Protein AF-A0A2K8T6L4-F1 (afdb_monomer_lite)

Structure (mmCIF, N/CA/C/O backbone):
data_AF-A0A2K8T6L4-F1
#
_entry.id   AF-A0A2K8T6L4-F1
#
loop_
_atom_site.group_PDB
_atom_site.id
_atom_site.type_symbol
_atom_site.label_atom_id
_atom_site.label_alt_id
_atom_site.label_comp_id
_atom_site.label_asym_id
_atom_site.label_entity_id
_atom_site.label_seq_id
_atom_site.pdbx_PDB_ins_code
_atom_site.Cartn_x
_atom_site.Cartn_y
_atom_site.Cartn_z
_atom_site.occupancy
_atom_site.B_iso_or_equiv
_atom_site.auth_seq_id
_atom_site.auth_comp_id
_atom_site.auth_asym_id
_atom_site.auth_atom_id
_atom_site.pdbx_PDB_model_num
ATOM 1 N N . MET A 1 1 ? -1.57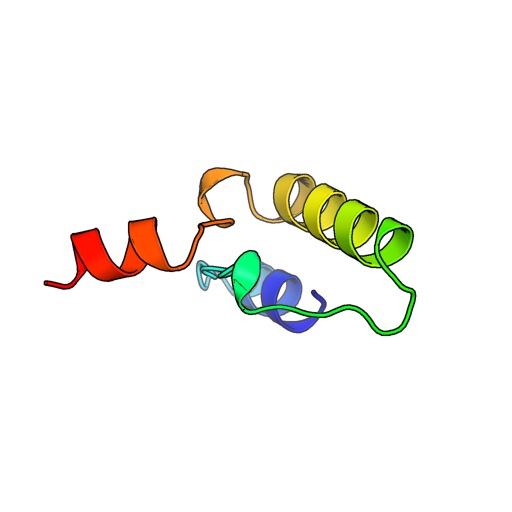6 -0.416 -4.192 1.00 95.19 1 MET A N 1
ATOM 2 C CA . MET A 1 1 ? -1.488 1.025 -3.848 1.00 95.19 1 MET A CA 1
ATOM 3 C C . MET A 1 1 ? -2.833 1.738 -3.953 1.00 95.19 1 MET A C 1
ATOM 5 O O . MET A 1 1 ? -3.326 2.144 -2.914 1.00 95.19 1 MET A O 1
ATOM 9 N N . LYS A 1 2 ? -3.441 1.869 -5.147 1.00 97.31 2 LYS A N 1
ATOM 10 C CA . LYS A 1 2 ? -4.697 2.630 -5.341 1.00 97.31 2 LYS A CA 1
ATOM 11 C C . LYS A 1 2 ? -5.800 2.253 -4.343 1.00 97.31 2 LYS A C 1
ATOM 13 O O . LYS A 1 2 ? -6.266 3.119 -3.621 1.00 97.31 2 LYS A O 1
ATOM 18 N N . THR A 1 3 ? -6.099 0.961 -4.204 1.00 98.25 3 THR A N 1
ATOM 19 C CA . THR A 1 3 ? -7.093 0.457 -3.241 1.00 98.25 3 THR A CA 1
ATOM 20 C C . THR A 1 3 ? -6.825 0.891 -1.799 1.00 98.25 3 THR A C 1
ATOM 22 O O . THR A 1 3 ? -7.758 1.218 -1.084 1.00 98.25 3 THR A O 1
ATOM 25 N N . ALA A 1 4 ? -5.563 0.914 -1.361 1.00 98.25 4 ALA A N 1
ATOM 26 C CA . ALA A 1 4 ? -5.218 1.290 0.0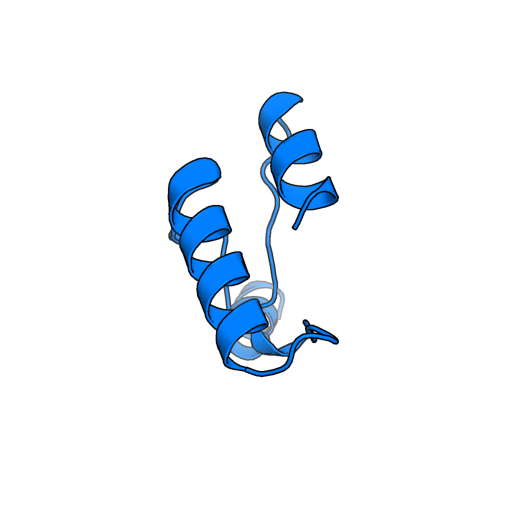08 1.00 98.25 4 ALA A CA 1
ATOM 27 C C . ALA A 1 4 ? -5.527 2.769 0.281 1.00 98.25 4 ALA A C 1
ATOM 29 O O . ALA A 1 4 ? -6.089 3.100 1.318 1.00 98.25 4 ALA A O 1
ATOM 30 N N . ILE A 1 5 ? -5.191 3.640 -0.676 1.00 98.19 5 ILE A N 1
ATOM 31 C CA . ILE A 1 5 ? -5.484 5.074 -0.594 1.00 98.19 5 ILE A CA 1
ATOM 32 C C . ILE A 1 5 ? -7.000 5.293 -0.597 1.00 98.19 5 ILE A C 1
ATOM 34 O O . ILE A 1 5 ? -7.510 5.973 0.285 1.00 98.19 5 ILE A O 1
ATOM 38 N N . ASP A 1 6 ? -7.722 4.641 -1.508 1.00 98.44 6 ASP A N 1
ATOM 39 C CA . ASP A 1 6 ? -9.179 4.785 -1.609 1.00 98.44 6 ASP A CA 1
ATOM 40 C C . ASP A 1 6 ? -9.901 4.302 -0.342 1.00 98.44 6 ASP A C 1
ATOM 42 O O . ASP A 1 6 ? -10.883 4.910 0.082 1.00 98.44 6 ASP A O 1
ATOM 46 N N . SER A 1 7 ? -9.426 3.218 0.280 1.00 98.44 7 SER A N 1
ATOM 47 C CA . SER A 1 7 ? -9.948 2.748 1.569 1.00 98.44 7 SER A CA 1
ATOM 48 C C . SER A 1 7 ? -9.729 3.784 2.670 1.00 98.44 7 SER A C 1
ATOM 50 O O . SER A 1 7 ? -10.671 4.107 3.394 1.00 98.44 7 SER A O 1
ATOM 52 N N . PHE A 1 8 ? -8.522 4.349 2.754 1.00 97.88 8 PHE A N 1
ATOM 53 C CA . PHE A 1 8 ? -8.188 5.375 3.740 1.00 97.88 8 PHE A CA 1
ATOM 54 C C . PHE A 1 8 ? -9.040 6.639 3.576 1.00 97.88 8 PHE A C 1
ATOM 56 O O . PHE A 1 8 ? -9.601 7.137 4.549 1.00 97.88 8 PHE A O 1
ATOM 63 N N . GLU A 1 9 ? -9.229 7.110 2.341 1.00 97.75 9 GLU A N 1
ATOM 64 C CA . GLU A 1 9 ? -10.100 8.253 2.020 1.00 97.75 9 GLU A CA 1
ATOM 65 C C . GLU A 1 9 ? -11.568 8.016 2.410 1.00 97.75 9 GLU A C 1
ATOM 67 O O . GLU A 1 9 ? -12.312 8.965 2.652 1.00 97.75 9 GLU A O 1
ATOM 72 N N . ARG A 1 10 ? -11.992 6.752 2.512 1.00 98.25 10 ARG A N 1
ATOM 73 C CA . ARG A 1 10 ? -13.330 6.350 2.972 1.00 98.25 10 ARG A CA 1
ATOM 74 C C . ARG A 1 10 ? -13.409 6.101 4.482 1.00 98.25 10 ARG A C 1
ATOM 76 O O . ARG A 1 10 ? -14.435 5.620 4.954 1.00 98.25 10 ARG A O 1
ATOM 83 N N . GLY A 1 11 ? -12.353 6.406 5.236 1.00 97.69 11 GLY A N 1
ATOM 84 C CA . GLY A 1 11 ? -12.293 6.201 6.686 1.00 97.69 11 GLY A CA 1
ATOM 85 C C . GLY A 1 11 ? -12.051 4.751 7.113 1.00 97.69 11 GLY A C 1
ATOM 86 O O . GLY A 1 11 ? -12.236 4.426 8.282 1.00 97.69 11 GLY A O 1
ATOM 87 N N . ILE A 1 12 ? -11.649 3.872 6.189 1.00 98.19 12 ILE A N 1
ATOM 88 C CA . ILE A 1 12 ? -11.227 2.501 6.498 1.00 98.19 12 ILE A CA 1
ATOM 89 C C . ILE A 1 12 ? -9.714 2.516 6.659 1.00 98.19 12 ILE A C 1
ATOM 91 O O . ILE A 1 12 ? -9.017 2.938 5.746 1.00 98.19 12 ILE A O 1
ATOM 95 N N . GLU A 1 13 ? -9.194 2.020 7.776 1.00 96.12 13 GLU A N 1
ATOM 96 C CA . GLU A 1 13 ? -7.754 1.991 8.034 1.00 96.12 13 GLU A CA 1
ATOM 97 C C . GLU A 1 13 ? -7.113 0.755 7.362 1.00 96.12 13 GLU A C 1
ATOM 99 O O . GLU A 1 13 ? -7.301 -0.371 7.830 1.00 96.12 13 GLU A O 1
ATOM 104 N N . PRO A 1 14 ? -6.402 0.897 6.224 1.00 97.56 14 PRO A N 1
ATOM 105 C CA . PRO A 1 14 ? -5.872 -0.257 5.502 1.00 97.56 14 PRO A CA 1
ATOM 106 C C . PRO A 1 14 ? -4.611 -0.790 6.187 1.00 97.56 14 PRO A C 1
ATOM 108 O O . PRO A 1 14 ? -3.762 -0.008 6.598 1.00 97.56 14 PRO A O 1
ATOM 111 N N . VAL A 1 15 ? -4.420 -2.109 6.232 1.00 97.25 15 VAL A N 1
ATOM 112 C CA . VAL A 1 15 ? -3.143 -2.731 6.625 1.00 97.25 15 VAL A CA 1
ATOM 113 C C . VAL A 1 15 ? -2.527 -3.386 5.395 1.00 97.25 15 VAL A C 1
ATOM 115 O O . VAL A 1 15 ? -3.139 -4.257 4.778 1.00 97.25 15 VAL A O 1
ATOM 118 N N . ILE A 1 16 ? -1.332 -2.945 5.011 1.00 98.12 16 ILE A N 1
ATOM 119 C CA . ILE A 1 16 ? -0.600 -3.442 3.845 1.00 98.12 16 ILE A CA 1
ATOM 120 C C . ILE A 1 16 ? 0.526 -4.348 4.315 1.00 98.12 16 ILE A C 1
ATOM 122 O O . ILE A 1 16 ? 1.367 -3.931 5.107 1.00 98.12 16 ILE A O 1
ATOM 126 N N . ILE A 1 17 ? 0.538 -5.570 3.788 1.00 98.00 17 ILE A N 1
ATOM 127 C CA . ILE A 1 17 ? 1.571 -6.570 4.048 1.00 98.00 17 ILE A CA 1
ATOM 128 C C . ILE A 1 17 ? 2.626 -6.442 2.941 1.00 98.00 17 ILE A C 1
ATOM 130 O O . ILE A 1 17 ? 2.401 -6.895 1.817 1.00 98.00 17 ILE A O 1
ATOM 134 N N . GLU A 1 18 ? 3.721 -5.734 3.220 1.00 98.06 18 GLU A N 1
ATOM 135 C CA . GLU A 1 18 ? 4.719 -5.299 2.224 1.00 98.06 18 GLU A CA 1
ATOM 136 C C . GLU A 1 18 ? 5.368 -6.485 1.496 1.00 98.06 18 GLU A C 1
ATOM 138 O O . GLU A 1 18 ? 5.378 -6.522 0.266 1.00 98.06 18 GLU A O 1
ATOM 143 N N . ASP A 1 19 ? 5.797 -7.502 2.241 1.00 97.69 19 ASP A N 1
ATOM 144 C CA . ASP A 1 19 ? 6.410 -8.739 1.737 1.00 97.69 19 ASP A CA 1
ATOM 145 C C . ASP A 1 19 ? 5.433 -9.702 1.050 1.00 97.69 19 ASP A C 1
ATOM 147 O O . ASP A 1 19 ? 5.856 -10.687 0.447 1.00 97.69 19 ASP A O 1
ATOM 151 N N . ALA A 1 20 ? 4.134 -9.398 1.076 1.00 97.56 20 ALA A N 1
ATOM 152 C CA . ALA A 1 20 ? 3.118 -10.087 0.283 1.00 97.56 20 ALA A CA 1
ATOM 153 C C . ALA A 1 20 ? 2.735 -9.317 -0.997 1.00 97.56 20 ALA A C 1
ATOM 155 O O . ALA A 1 20 ? 1.845 -9.743 -1.735 1.00 97.56 20 ALA A O 1
ATOM 156 N N . CYS A 1 21 ? 3.376 -8.175 -1.273 1.00 97.25 21 CYS A N 1
ATOM 157 C CA . CYS A 1 21 ? 3.087 -7.334 -2.429 1.00 97.25 21 CYS A CA 1
ATOM 158 C C . CYS A 1 21 ? 4.219 -7.380 -3.463 1.00 97.25 21 CYS A C 1
ATOM 160 O O . CYS A 1 21 ? 5.394 -7.262 -3.137 1.00 97.25 21 CYS A O 1
ATOM 162 N N . PHE A 1 22 ? 3.860 -7.433 -4.746 1.00 97.44 22 PHE A N 1
ATOM 163 C CA . PHE A 1 22 ? 4.805 -7.325 -5.859 1.00 97.44 22 PHE A CA 1
ATOM 164 C C . PHE A 1 22 ? 4.446 -6.150 -6.775 1.00 97.44 22 PHE A C 1
ATOM 166 O O . PHE A 1 22 ? 3.272 -5.815 -6.940 1.00 97.44 22 PHE A O 1
ATOM 173 N N . SER A 1 23 ? 5.459 -5.547 -7.404 1.00 97.00 23 SER A N 1
ATOM 174 C CA . SER A 1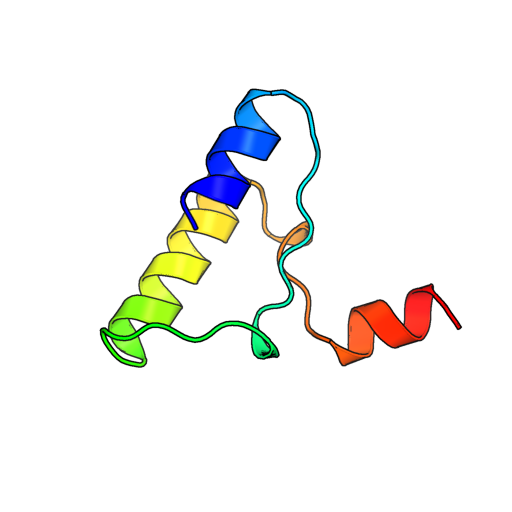 23 ? 5.284 -4.496 -8.412 1.00 97.00 23 SER A CA 1
ATOM 175 C C . SER A 1 23 ? 5.908 -4.918 -9.737 1.00 97.00 23 SER A C 1
ATOM 177 O O . SER A 1 23 ? 7.114 -5.126 -9.820 1.00 97.00 23 SER A O 1
ATOM 179 N N . ALA A 1 24 ? 5.104 -4.957 -10.803 1.00 97.00 24 ALA A N 1
ATOM 180 C CA . ALA A 1 24 ? 5.572 -5.313 -12.148 1.00 97.00 24 ALA A CA 1
ATOM 181 C C . ALA A 1 24 ? 6.647 -4.357 -12.703 1.00 97.00 24 ALA A C 1
ATOM 183 O O . ALA A 1 24 ? 7.445 -4.753 -13.544 1.00 97.00 24 ALA A O 1
ATOM 184 N N . GLY A 1 25 ? 6.706 -3.117 -12.203 1.00 95.94 25 GLY A N 1
ATOM 185 C CA . GLY A 1 25 ? 7.765 -2.152 -12.521 1.00 95.94 25 GLY A CA 1
ATOM 186 C C . GLY A 1 25 ? 9.109 -2.420 -11.828 1.00 95.94 25 GLY A C 1
ATOM 187 O O . GLY A 1 25 ? 9.991 -1.566 -11.876 1.00 95.94 25 GLY A O 1
ATOM 188 N N . GLY A 1 26 ? 9.266 -3.563 -11.155 1.00 97.81 26 GLY A N 1
ATOM 189 C CA . GLY A 1 26 ? 10.484 -3.939 -10.442 1.00 97.81 26 GLY A CA 1
ATOM 190 C C . GLY A 1 26 ? 10.646 -3.248 -9.087 1.00 97.81 26 GLY A C 1
ATOM 191 O O . GLY A 1 26 ? 9.746 -2.560 -8.597 1.00 97.81 26 GLY A O 1
ATOM 192 N N . GLN A 1 27 ? 11.820 -3.444 -8.478 1.00 98.00 27 GLN A N 1
ATOM 193 C CA . GLN A 1 27 ? 12.092 -3.016 -7.103 1.00 98.00 27 GLN A CA 1
ATOM 194 C C . GLN A 1 27 ? 11.953 -1.502 -6.918 1.00 98.00 27 GLN A C 1
ATOM 196 O O . GLN A 1 27 ? 11.293 -1.057 -5.990 1.00 98.00 27 GLN A O 1
ATOM 201 N N . GLN A 1 28 ? 12.475 -0.700 -7.851 1.00 98.44 28 GLN A N 1
ATOM 202 C CA . GLN A 1 28 ? 12.380 0.759 -7.758 1.00 98.44 28 GLN A CA 1
ATOM 203 C C . GLN A 1 28 ? 10.920 1.245 -7.723 1.00 98.44 28 GLN A C 1
ATOM 205 O O . GLN A 1 28 ? 10.580 2.147 -6.957 1.00 98.44 28 GLN A O 1
ATOM 210 N N . ALA A 1 29 ? 10.042 0.639 -8.531 1.00 98.31 29 ALA A N 1
ATOM 211 C CA . ALA A 1 29 ? 8.619 0.963 -8.524 1.00 98.31 29 ALA A CA 1
ATOM 212 C C . ALA A 1 29 ? 7.929 0.486 -7.237 1.00 98.31 29 ALA A C 1
ATOM 214 O O . ALA A 1 29 ? 7.052 1.181 -6.722 1.00 98.31 29 ALA A O 1
ATOM 215 N N . HIS A 1 30 ? 8.329 -0.675 -6.706 1.00 98.44 30 HIS A N 1
ATOM 216 C CA . HIS A 1 30 ? 7.858 -1.169 -5.413 1.00 98.44 30 HIS A CA 1
ATOM 217 C C . HIS A 1 30 ? 8.207 -0.192 -4.285 1.00 98.44 30 HIS A C 1
ATOM 219 O O . HIS A 1 30 ? 7.302 0.289 -3.603 1.00 98.44 30 HIS A O 1
ATOM 225 N N . ASP A 1 31 ? 9.477 0.189 -4.163 1.00 98.50 31 ASP A N 1
ATOM 226 C CA . ASP A 1 31 ? 9.964 1.093 -3.118 1.00 98.50 31 ASP A CA 1
ATOM 227 C C . ASP A 1 31 ? 9.286 2.466 -3.204 1.00 98.50 31 ASP A C 1
ATOM 229 O O . ASP A 1 31 ? 8.868 3.027 -2.189 1.00 98.50 31 ASP A O 1
ATOM 233 N N . ALA A 1 32 ? 9.103 2.990 -4.422 1.00 98.31 32 ALA A N 1
ATOM 234 C CA . ALA A 1 32 ? 8.364 4.230 -4.650 1.00 98.31 32 ALA A CA 1
ATOM 235 C C . ALA A 1 32 ? 6.892 4.111 -4.218 1.00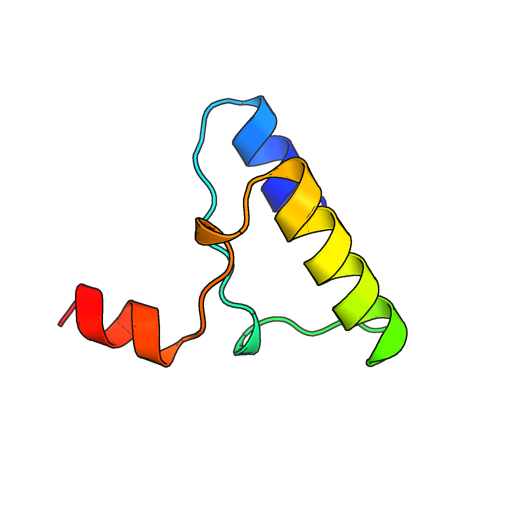 98.31 32 ALA A C 1
ATOM 237 O O . ALA A 1 32 ? 6.354 5.020 -3.580 1.00 98.31 32 ALA A O 1
ATOM 238 N N . GLY A 1 33 ? 6.241 2.984 -4.515 1.00 98.06 33 GLY A N 1
ATOM 239 C CA . GLY A 1 33 ? 4.876 2.699 -4.073 1.00 98.06 33 GLY A CA 1
ATOM 240 C C . GLY A 1 33 ? 4.755 2.634 -2.549 1.00 98.06 33 GLY A C 1
ATOM 241 O O . GLY A 1 33 ? 3.855 3.251 -1.978 1.00 98.06 33 GLY A O 1
ATOM 242 N N . ILE A 1 34 ? 5.686 1.954 -1.878 1.00 98.44 34 ILE A N 1
ATOM 243 C CA . ILE A 1 34 ? 5.743 1.881 -0.413 1.00 98.44 34 ILE A CA 1
ATOM 244 C C . ILE A 1 34 ? 6.011 3.257 0.197 1.00 98.44 34 ILE A C 1
ATOM 246 O O . ILE A 1 34 ? 5.346 3.640 1.160 1.00 98.44 34 ILE A O 1
ATOM 250 N N . PHE A 1 35 ? 6.929 4.038 -0.374 1.00 98.50 35 PHE A N 1
ATOM 251 C CA . PHE A 1 35 ? 7.189 5.413 0.054 1.00 98.50 35 PHE A CA 1
ATOM 252 C C . PHE A 1 35 ? 5.918 6.272 -0.004 1.00 98.50 35 PHE A C 1
ATOM 254 O O . PHE A 1 35 ? 5.576 6.951 0.970 1.00 98.50 35 PHE A O 1
ATOM 261 N N . LEU A 1 36 ? 5.183 6.206 -1.117 1.00 98.25 36 LEU A N 1
ATOM 262 C CA . LEU A 1 36 ? 3.925 6.931 -1.280 1.00 98.25 36 LEU A CA 1
ATOM 263 C C . LEU A 1 36 ? 2.858 6.451 -0.295 1.00 98.25 36 LEU A C 1
ATOM 265 O O . LEU A 1 36 ? 2.174 7.283 0.296 1.00 98.25 36 LEU A O 1
ATOM 269 N N . LEU A 1 37 ? 2.727 5.146 -0.063 1.00 98.44 37 LEU A N 1
ATOM 270 C CA . LEU A 1 37 ? 1.792 4.621 0.934 1.00 98.44 37 LEU A CA 1
ATOM 271 C C . LEU A 1 37 ? 2.139 5.123 2.343 1.00 98.44 37 LEU A C 1
ATOM 273 O O . LEU A 1 37 ? 1.285 5.709 3.002 1.00 98.44 37 LEU A O 1
ATOM 277 N N . LYS A 1 38 ? 3.404 5.025 2.771 1.00 98.19 38 LYS A N 1
ATOM 278 C CA . LYS A 1 38 ? 3.869 5.536 4.076 1.00 98.19 38 LYS A CA 1
ATOM 279 C C . LYS A 1 38 ? 3.548 7.022 4.270 1.00 98.19 38 LYS A C 1
ATOM 281 O O . LYS A 1 38 ? 3.233 7.431 5.386 1.00 98.19 38 LYS A O 1
ATOM 286 N N . ARG A 1 39 ? 3.625 7.824 3.201 1.00 97.94 39 ARG A N 1
ATOM 287 C CA . ARG A 1 39 ? 3.274 9.253 3.214 1.00 97.94 39 ARG A CA 1
ATOM 288 C C . ARG A 1 39 ? 1.766 9.500 3.303 1.00 97.94 39 ARG A C 1
ATOM 290 O O . ARG A 1 39 ? 1.371 10.410 4.021 1.00 97.94 39 ARG A O 1
ATOM 297 N N . ASN A 1 40 ? 0.957 8.758 2.547 1.00 97.69 40 ASN A N 1
ATOM 298 C CA . ASN A 1 40 ? -0.474 9.049 2.395 1.00 97.69 40 ASN A CA 1
ATOM 299 C C . ASN A 1 40 ? -1.338 8.423 3.493 1.00 97.69 40 ASN A C 1
ATOM 301 O O . ASN A 1 40 ? -2.273 9.064 3.952 1.00 97.69 40 ASN A O 1
ATOM 305 N N . ILE A 1 41 ? -1.027 7.194 3.910 1.00 97.94 41 ILE A N 1
ATOM 306 C CA . ILE A 1 41 ? -1.850 6.428 4.861 1.00 97.94 41 ILE A CA 1
ATOM 307 C C . ILE A 1 41 ? -1.140 6.166 6.196 1.00 97.94 41 ILE A C 1
ATOM 309 O O . ILE A 1 41 ? -1.716 5.568 7.092 1.00 97.94 41 ILE A O 1
ATOM 313 N N . GLY A 1 42 ? 0.107 6.628 6.346 1.00 97.75 42 GLY A N 1
ATOM 314 C CA . GLY A 1 42 ? 0.899 6.487 7.566 1.00 97.75 42 GLY A CA 1
ATOM 315 C C . GLY A 1 42 ? 1.800 5.249 7.584 1.00 97.75 42 GLY A C 1
ATOM 316 O O . GLY A 1 42 ? 1.507 4.204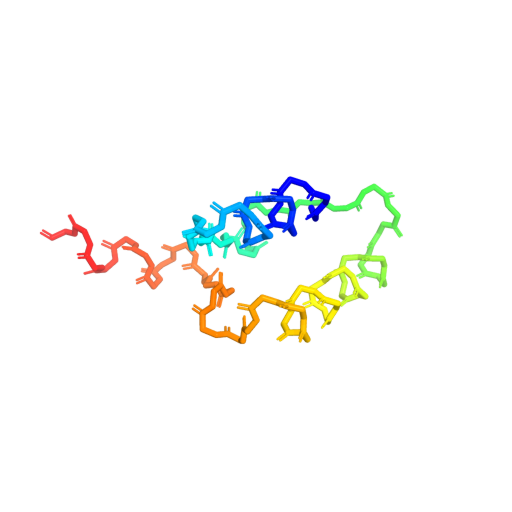 7.008 1.00 97.75 42 GLY A O 1
ATOM 317 N N . LYS A 1 43 ? 2.942 5.364 8.273 1.00 97.62 43 LYS A N 1
ATOM 318 C CA . LYS A 1 43 ? 3.964 4.303 8.333 1.00 97.62 43 LYS A CA 1
ATOM 319 C C . LYS A 1 43 ? 3.490 3.048 9.065 1.00 97.62 43 LYS A C 1
ATOM 321 O O . LYS A 1 43 ? 3.907 1.958 8.698 1.00 97.62 43 LYS A O 1
ATOM 326 N N . ASN A 1 44 ? 2.614 3.203 10.057 1.00 96.06 44 ASN A N 1
ATOM 327 C CA . ASN A 1 44 ? 2.106 2.090 10.860 1.00 96.06 44 ASN A CA 1
ATOM 328 C C . ASN A 1 44 ? 1.181 1.161 10.063 1.00 96.06 44 ASN A C 1
ATOM 330 O O . ASN A 1 44 ? 1.020 0.004 10.438 1.00 96.06 44 ASN A O 1
ATOM 334 N N . GLN A 1 45 ? 0.640 1.631 8.938 1.00 97.19 45 GLN A N 1
ATOM 335 C CA . GLN A 1 45 ? -0.194 0.824 8.054 1.00 97.19 45 GLN A CA 1
ATOM 336 C C . GLN A 1 45 ? 0.598 -0.120 7.149 1.00 97.19 45 GLN A C 1
ATOM 338 O O . GLN A 1 45 ? -0.006 -0.947 6.472 1.00 97.19 45 GLN A O 1
ATOM 343 N N . ILE A 1 46 ? 1.929 -0.014 7.122 1.00 98.19 46 ILE A N 1
ATOM 344 C CA . ILE A 1 46 ? 2.801 -0.889 6.335 1.00 98.19 46 ILE A CA 1
ATOM 345 C C . ILE A 1 46 ? 3.501 -1.848 7.292 1.00 98.19 46 ILE A C 1
ATOM 347 O O . ILE A 1 46 ? 4.245 -1.414 8.171 1.00 98.19 46 ILE A O 1
ATOM 351 N N . GLN A 1 47 ? 3.221 -3.138 7.152 1.00 97.81 47 GLN A N 1
ATOM 352 C CA . GLN A 1 47 ? 3.660 -4.193 8.062 1.00 97.81 47 GLN A CA 1
ATOM 353 C C . GLN A 1 47 ? 4.252 -5.351 7.255 1.00 97.81 47 GLN A C 1
ATOM 355 O O . GLN A 1 47 ? 3.924 -5.540 6.085 1.00 97.81 47 GLN A O 1
ATOM 360 N N . MET A 1 48 ? 5.105 -6.141 7.892 1.00 98.00 48 MET A N 1
ATOM 361 C CA . MET A 1 48 ? 5.593 -7.412 7.362 1.00 98.00 48 MET A CA 1
ATOM 362 C C . MET A 1 48 ? 4.667 -8.548 7.802 1.00 98.00 48 MET A C 1
ATOM 364 O O . MET A 1 48 ? 4.015 -8.464 8.848 1.00 98.00 48 MET A O 1
ATOM 368 N N . SER A 1 49 ? 4.610 -9.625 7.023 1.00 97.69 49 SER A N 1
ATOM 369 C CA . SER A 1 49 ? 3.727 -10.765 7.284 1.00 97.69 49 SER A CA 1
ATOM 370 C C . SER A 1 49 ? 3.942 -11.370 8.675 1.00 97.69 49 SER A C 1
ATOM 372 O O . SER A 1 49 ? 2.972 -11.607 9.393 1.00 97.69 49 SER A O 1
ATOM 374 N N . ASN A 1 50 ? 5.195 -11.522 9.111 1.00 97.38 50 ASN A N 1
ATOM 375 C CA . ASN A 1 50 ? 5.536 -12.023 10.446 1.00 97.38 50 ASN A CA 1
ATOM 376 C C . ASN A 1 50 ? 4.955 -11.156 11.579 1.00 97.38 50 ASN A C 1
ATOM 378 O O . ASN A 1 50 ? 4.357 -11.691 12.507 1.00 97.38 50 ASN A O 1
ATOM 382 N N . GLN A 1 51 ? 5.039 -9.827 11.465 1.00 96.19 51 GLN A N 1
ATOM 383 C CA . GLN A 1 51 ? 4.509 -8.883 12.457 1.00 96.19 51 GLN A CA 1
ATOM 384 C C . GLN A 1 51 ? 2.986 -8.970 12.593 1.00 96.19 51 GLN A C 1
ATOM 386 O O . GLN A 1 51 ? 2.437 -8.651 13.646 1.00 96.19 51 GLN A O 1
ATOM 391 N N . ILE A 1 52 ? 2.287 -9.341 11.517 1.00 94.88 52 ILE A N 1
ATOM 392 C CA . ILE A 1 52 ? 0.837 -9.541 11.537 1.00 94.88 52 ILE A CA 1
ATOM 393 C C . ILE A 1 52 ? 0.487 -10.895 12.145 1.00 94.88 52 ILE A C 1
ATOM 395 O O . ILE A 1 52 ? -0.387 -10.951 13.005 1.00 94.88 52 ILE A O 1
ATOM 399 N N . LEU A 1 53 ? 1.178 -11.962 11.739 1.00 95.81 53 LEU A N 1
ATOM 400 C CA . LEU A 1 53 ? 0.942 -13.315 12.249 1.00 95.81 53 LEU A CA 1
ATOM 401 C C . LEU A 1 53 ? 1.128 -13.395 13.772 1.00 95.81 53 LEU A C 1
ATOM 403 O O . LEU A 1 53 ? 0.319 -14.023 14.450 1.00 95.81 53 LEU A O 1
ATOM 407 N N . GLU A 1 54 ? 2.122 -12.690 14.317 1.00 95.56 54 GLU A N 1
ATOM 408 C CA . GLU A 1 54 ? 2.349 -12.576 15.766 1.00 95.56 54 GLU A CA 1
ATOM 409 C C . GLU A 1 54 ? 1.193 -11.899 16.521 1.00 95.56 54 GLU A C 1
ATOM 411 O O . GLU A 1 54 ? 0.977 -12.197 17.690 1.00 95.56 54 GLU A O 1
ATOM 416 N N . LYS A 1 55 ? 0.438 -10.994 15.884 1.00 91.56 55 LYS A N 1
ATOM 417 C CA . LYS A 1 55 ? -0.672 -10.262 16.526 1.00 91.56 55 LYS A CA 1
ATOM 418 C C . LYS A 1 55 ? -1.990 -11.034 16.538 1.00 91.56 55 LYS A C 1
ATOM 420 O O . LYS A 1 55 ? -2.898 -10.646 17.269 1.00 91.56 55 LYS A O 1
ATOM 425 N N . ILE A 1 56 ? -2.124 -12.038 15.675 1.00 91.19 56 ILE A N 1
ATOM 426 C CA . ILE A 1 56 ? -3.375 -12.786 15.473 1.00 91.19 56 ILE A CA 1
ATOM 427 C C . ILE A 1 56 ? -3.301 -14.238 15.959 1.00 91.19 56 ILE A C 1
ATOM 429 O O . ILE A 1 56 ? -4.309 -14.940 15.881 1.00 91.19 56 ILE A O 1
ATOM 433 N N . SER A 1 57 ? -2.124 -14.678 16.409 1.00 79.25 57 SER A N 1
ATOM 434 C CA . SER A 1 57 ? -1.919 -15.961 17.094 1.00 79.25 57 SER A C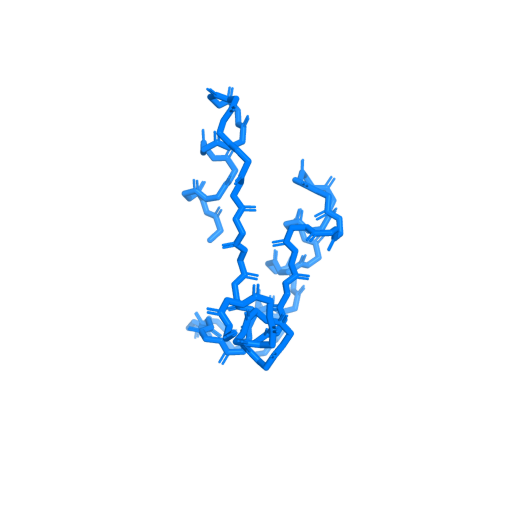A 1
ATOM 435 C C . SER A 1 57 ? -2.261 -15.829 18.575 1.00 79.25 57 SER A C 1
ATOM 437 O O . SER A 1 57 ? -2.818 -16.801 19.127 1.00 79.25 57 SER A O 1
#

pLDDT: mean 97.06, std 2.78, range [79.25, 98.5]

Foldseek 3Di:
DVVCLVCVVVVHQAAAALVVDDDPVPDVVSVVVLVVCCVRRNPVSYHHPVVVVVVVD

Sequence (57 aa):
MKTAIDSFERGIEPVIIEDACFSAGGQQAHDAGIFLLKRNIGKNQIQMSNQILEKIS

Secondary structure (DSSP, 8-state):
-HHHHHHHHTT----EEGGG---TTHHHHHHHHHHHHHHHT-GGGEE-HHHHHHHH-

Organism: NCBI:txid2038116

Radius of gyration: 11.59 Å; chains: 1; bounding box: 26×25×30 Å

InterPro domains:
  IPR036380 Isochorismatase-like superfamily [G3DSA:3.40.50.850] (1-57)
  IPR036380 Isochorismatase-like superfamily [SSF52499] (2-53)